Protein AF-A0A352W6K5-F1 (afdb_monomer_lite)

Radius of gyration: 11.1 Å; chains: 1; bounding box: 19×22×27 Å

Structure (mmCIF, N/CA/C/O backbone):
data_AF-A0A352W6K5-F1
#
_entry.id   AF-A0A352W6K5-F1
#
loop_
_atom_site.group_PDB
_atom_site.id
_atom_site.type_symbol
_atom_site.label_atom_id
_atom_site.label_alt_id
_atom_site.label_comp_id
_atom_site.label_asym_id
_atom_site.label_entity_id
_atom_site.label_seq_id
_atom_site.pdbx_PDB_ins_code
_atom_site.Cartn_x
_atom_site.Cartn_y
_atom_site.Cartn_z
_atom_site.occupancy
_atom_site.B_iso_or_equiv
_atom_site.auth_seq_id
_atom_site.auth_comp_id
_atom_site.auth_asym_id
_atom_site.auth_atom_i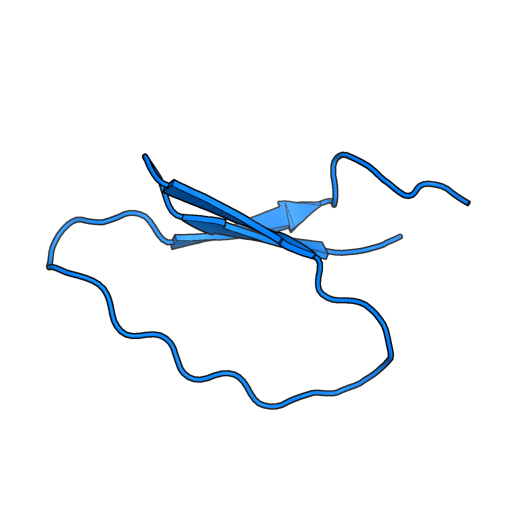d
_atom_site.pdbx_PDB_model_num
ATOM 1 N N . ASP A 1 1 ? 4.562 7.760 -15.761 1.00 63.53 1 ASP A N 1
ATOM 2 C CA . ASP A 1 1 ? 3.378 7.380 -14.974 1.00 63.53 1 ASP A CA 1
ATOM 3 C C . ASP A 1 1 ? 3.758 6.223 -14.078 1.00 63.53 1 ASP A C 1
ATOM 5 O O . ASP A 1 1 ? 4.077 5.157 -14.580 1.00 63.53 1 ASP A O 1
ATOM 9 N N . GLY A 1 2 ? 3.900 6.481 -12.781 1.00 78.88 2 GLY A N 1
ATOM 10 C CA . GLY A 1 2 ? 4.196 5.447 -11.789 1.00 78.88 2 GLY A CA 1
ATOM 11 C C . GLY A 1 2 ? 3.005 5.289 -10.858 1.00 78.88 2 GLY A C 1
ATOM 12 O O . GLY A 1 2 ? 2.261 6.249 -10.662 1.00 78.88 2 GLY A O 1
ATOM 13 N N . GLU A 1 3 ? 2.825 4.103 -10.293 1.00 90.19 3 GLU A N 1
ATOM 14 C CA . GLU A 1 3 ? 1.882 3.878 -9.197 1.00 90.19 3 GLU A CA 1
ATOM 15 C C . GLU A 1 3 ? 2.630 3.887 -7.863 1.00 90.19 3 GLU A C 1
ATOM 17 O O . GLU A 1 3 ? 3.795 3.497 -7.787 1.00 90.19 3 GLU A O 1
ATOM 22 N N . ASP A 1 4 ? 1.948 4.301 -6.803 1.00 92.12 4 ASP A N 1
ATOM 23 C CA . ASP A 1 4 ? 2.402 4.129 -5.430 1.00 92.12 4 ASP A CA 1
ATOM 24 C C . ASP A 1 4 ? 1.49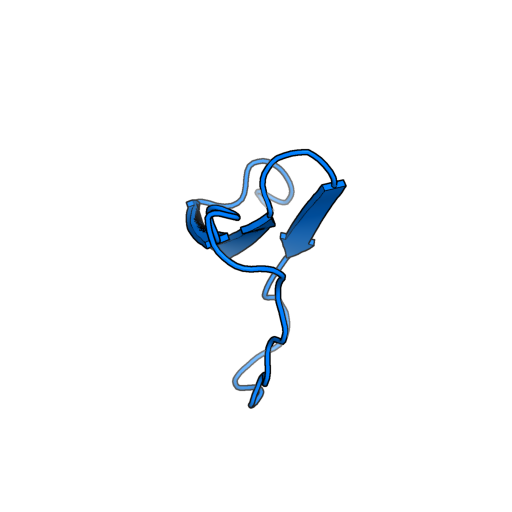6 3.121 -4.720 1.00 92.12 4 ASP A C 1
ATOM 26 O O . ASP A 1 4 ? 0.268 3.164 -4.843 1.00 92.12 4 ASP A O 1
ATOM 30 N N . LEU A 1 5 ? 2.097 2.267 -3.899 1.00 93.00 5 LEU A N 1
ATOM 31 C CA . LEU A 1 5 ? 1.394 1.490 -2.890 1.00 93.00 5 LEU A CA 1
ATOM 32 C C . LEU A 1 5 ? 1.425 2.270 -1.575 1.00 93.00 5 LEU A C 1
ATOM 34 O O . LEU A 1 5 ? 2.461 2.347 -0.916 1.00 93.00 5 LEU A O 1
ATOM 38 N N . ALA A 1 6 ? 0.307 2.900 -1.224 1.00 94.25 6 ALA A N 1
ATOM 39 C CA . ALA A 1 6 ? 0.187 3.733 -0.035 1.00 94.25 6 ALA A CA 1
ATOM 40 C C . ALA A 1 6 ? -0.343 2.926 1.156 1.00 94.25 6 ALA A C 1
ATOM 42 O O . ALA A 1 6 ? -1.320 2.184 1.024 1.00 94.25 6 ALA A O 1
ATOM 43 N N . VAL A 1 7 ? 0.277 3.129 2.320 1.00 94.69 7 VAL A N 1
ATOM 44 C CA . VAL A 1 7 ? -0.103 2.527 3.601 1.00 94.69 7 VAL A CA 1
ATOM 45 C C . VAL A 1 7 ? -0.439 3.649 4.577 1.00 94.69 7 VAL A C 1
ATOM 47 O O . VAL A 1 7 ? 0.408 4.492 4.895 1.00 94.69 7 VAL A O 1
ATOM 50 N N . ALA A 1 8 ? -1.693 3.686 5.031 1.00 93.44 8 ALA A N 1
ATOM 51 C CA . ALA A 1 8 ? -2.181 4.743 5.909 1.00 93.44 8 ALA A CA 1
ATOM 52 C C . ALA A 1 8 ? -1.350 4.832 7.203 1.00 93.44 8 ALA A C 1
ATOM 54 O O . ALA A 1 8 ? -1.132 3.831 7.879 1.00 93.44 8 ALA A O 1
ATOM 55 N N . GLY A 1 9 ? -0.883 6.040 7.536 1.00 92.75 9 GLY A N 1
ATOM 56 C CA . GLY A 1 9 ? -0.100 6.306 8.751 1.00 92.75 9 GLY A CA 1
ATOM 57 C C . GLY A 1 9 ? 1.395 5.967 8.679 1.00 92.75 9 GLY A C 1
ATOM 58 O O . GLY A 1 9 ? 2.108 6.285 9.623 1.00 92.75 9 GLY A O 1
ATOM 59 N N . LEU A 1 10 ? 1.887 5.376 7.582 1.00 93.38 10 LEU A N 1
ATOM 60 C CA . LEU A 1 10 ? 3.304 5.014 7.414 1.00 93.38 10 LEU A CA 1
ATOM 61 C C . LEU A 1 10 ? 3.975 5.747 6.249 1.00 93.38 10 LEU A C 1
ATOM 63 O O . LEU A 1 10 ? 5.060 6.298 6.409 1.00 93.38 10 LEU A O 1
ATOM 67 N N . GLY A 1 11 ? 3.346 5.753 5.071 1.00 92.94 11 GLY A N 1
ATOM 68 C CA . GLY A 1 11 ? 3.947 6.310 3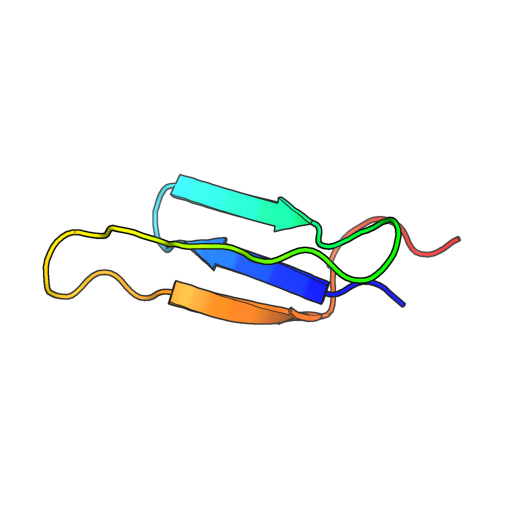.859 1.00 92.94 11 GLY A CA 1
ATOM 69 C C . GLY A 1 11 ? 3.529 5.560 2.598 1.00 92.94 11 GLY A C 1
ATOM 70 O O . GLY A 1 11 ? 2.400 5.078 2.493 1.00 92.94 11 GLY A O 1
ATOM 71 N N . TRP A 1 12 ? 4.426 5.484 1.614 1.00 93.00 12 TRP A N 1
ATOM 72 C CA . TRP A 1 12 ? 4.179 4.771 0.361 1.00 93.00 12 TRP A CA 1
ATOM 73 C C . TRP A 1 12 ? 5.454 4.172 -0.233 1.00 93.00 12 TRP A C 1
ATOM 75 O O . TRP A 1 12 ? 6.562 4.628 0.042 1.00 93.00 12 TRP A O 1
ATOM 85 N N . VAL A 1 13 ? 5.268 3.172 -1.093 1.00 91.00 13 VAL A N 1
ATOM 86 C CA . VAL A 1 13 ? 6.317 2.579 -1.928 1.00 91.00 13 VAL A CA 1
ATOM 87 C C . VAL A 1 13 ? 5.995 2.873 -3.388 1.00 91.00 13 VAL A C 1
ATOM 89 O O . VAL A 1 13 ? 4.930 2.488 -3.867 1.00 91.00 13 VAL A O 1
ATOM 92 N N . SER A 1 14 ? 6.900 3.542 -4.104 1.00 90.00 14 SER A N 1
ATOM 93 C CA . SER A 1 14 ? 6.740 3.772 -5.543 1.00 90.00 14 SER A CA 1
ATOM 94 C C . SER A 1 14 ? 7.066 2.512 -6.337 1.00 90.00 14 SER A C 1
ATOM 96 O O . SER A 1 14 ? 8.171 1.979 -6.257 1.00 90.00 14 SER A O 1
ATOM 98 N N . LEU A 1 15 ? 6.110 2.064 -7.142 1.00 88.38 15 LEU A N 1
ATOM 99 C CA . LEU A 1 15 ? 6.210 0.879 -7.983 1.00 88.38 15 LEU A CA 1
ATOM 100 C C . LEU A 1 15 ? 6.849 1.279 -9.319 1.00 88.38 15 LEU A C 1
ATOM 102 O O . LEU A 1 15 ? 6.176 1.712 -10.254 1.00 88.38 15 LEU A O 1
ATOM 106 N N . ARG A 1 16 ? 8.182 1.208 -9.377 1.00 84.44 16 ARG A N 1
ATOM 107 C CA . ARG A 1 16 ? 8.992 1.551 -10.556 1.00 84.44 16 ARG A CA 1
ATOM 108 C C . ARG A 1 16 ? 9.852 0.354 -10.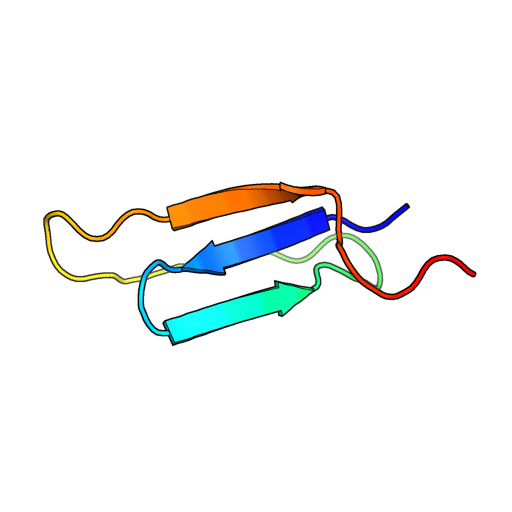958 1.00 84.44 16 ARG A C 1
ATOM 110 O O . ARG A 1 16 ? 10.297 -0.387 -10.091 1.00 84.44 16 ARG A O 1
ATOM 117 N N . GLY A 1 17 ? 10.168 0.238 -12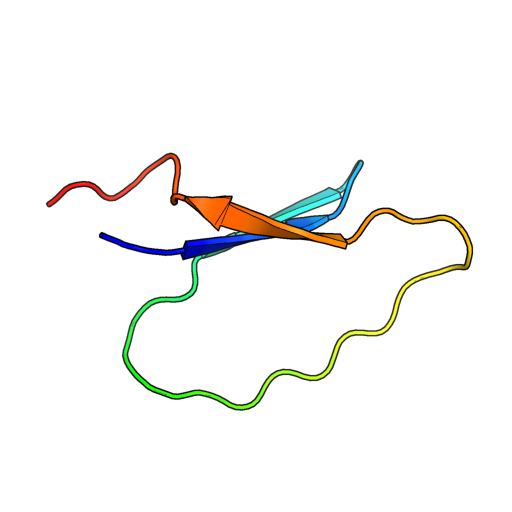.249 1.00 77.19 17 GLY A N 1
ATOM 118 C CA . GLY A 1 17 ? 11.226 -0.669 -12.717 1.00 77.19 17 GLY A CA 1
ATOM 119 C C . GLY A 1 17 ? 10.780 -2.025 -13.274 1.00 77.19 17 GLY A C 1
ATOM 120 O O . GLY A 1 17 ? 11.616 -2.915 -13.369 1.00 77.19 17 GLY A O 1
ATOM 121 N N . GLY A 1 18 ? 9.522 -2.167 -13.699 1.00 77.12 18 GLY A N 1
ATOM 122 C CA . GLY A 1 18 ? 9.004 -3.390 -14.328 1.00 77.12 18 GLY A CA 1
ATOM 123 C C . GLY A 1 18 ? 8.207 -4.270 -13.366 1.00 77.12 18 GLY A C 1
ATOM 124 O O . GLY A 1 18 ? 7.904 -3.857 -12.245 1.00 77.12 18 GLY A O 1
ATOM 125 N N . ASP A 1 19 ? 7.835 -5.465 -13.823 1.00 82.62 19 ASP A N 1
ATOM 126 C CA . ASP A 1 19 ? 6.983 -6.373 -13.054 1.00 82.62 19 ASP A CA 1
ATOM 127 C C . ASP A 1 19 ? 7.743 -6.992 -11.876 1.00 82.62 19 ASP A C 1
ATOM 129 O O . ASP A 1 19 ? 8.774 -7.645 -12.040 1.00 82.62 19 ASP A O 1
ATOM 133 N N . ALA A 1 20 ? 7.198 -6.815 -10.672 1.00 80.56 20 ALA A N 1
ATOM 134 C CA . ALA A 1 20 ? 7.695 -7.414 -9.442 1.00 80.56 20 ALA A CA 1
ATOM 135 C C . ALA A 1 20 ? 6.529 -7.992 -8.632 1.00 80.56 20 ALA A C 1
ATOM 137 O O . ALA A 1 20 ? 5.465 -7.379 -8.515 1.00 80.56 20 ALA A O 1
ATOM 138 N N . SER A 1 21 ? 6.737 -9.171 -8.042 1.00 85.12 21 SER A N 1
ATOM 139 C CA . SER A 1 21 ? 5.776 -9.758 -7.105 1.00 85.12 21 SER A CA 1
ATOM 140 C C . SER A 1 21 ? 5.986 -9.177 -5.710 1.00 85.12 21 SER A C 1
ATOM 142 O O . SER A 1 21 ? 7.093 -9.208 -5.180 1.00 85.12 21 SER A O 1
ATOM 144 N N . LEU A 1 22 ? 4.914 -8.660 -5.113 1.00 84.38 22 LEU A N 1
ATOM 145 C CA . LEU A 1 22 ? 4.911 -8.065 -3.778 1.00 84.38 22 LEU A CA 1
ATOM 146 C C . LEU A 1 22 ? 3.932 -8.821 -2.880 1.00 84.38 22 LEU A C 1
ATOM 148 O O . LEU A 1 22 ? 2.778 -9.027 -3.251 1.00 84.38 22 LEU A O 1
ATOM 152 N N . ALA A 1 23 ? 4.392 -9.179 -1.685 1.00 89.12 23 ALA A N 1
ATOM 153 C CA . ALA A 1 23 ? 3.554 -9.643 -0.588 1.00 89.12 23 ALA A CA 1
ATOM 154 C C . ALA A 1 23 ? 3.529 -8.563 0.494 1.00 89.12 23 ALA A C 1
ATOM 156 O O . ALA A 1 23 ? 4.547 -7.917 0.752 1.00 89.12 23 ALA A O 1
ATOM 157 N N . LEU A 1 24 ? 2.368 -8.348 1.108 1.00 87.62 24 LEU A N 1
ATOM 158 C CA . LEU A 1 24 ? 2.186 -7.281 2.080 1.00 87.62 24 LEU A CA 1
ATOM 159 C C . LEU A 1 24 ? 1.436 -7.808 3.297 1.00 87.62 24 LEU A C 1
ATOM 161 O O . LEU A 1 24 ? 0.382 -8.425 3.164 1.00 87.62 24 LEU A O 1
ATOM 165 N N . THR A 1 25 ? 1.993 -7.542 4.474 1.00 92.62 25 THR A N 1
ATOM 166 C CA . THR A 1 25 ? 1.411 -7.906 5.767 1.00 92.62 25 THR A CA 1
ATOM 167 C C . THR A 1 25 ? 1.085 -6.620 6.506 1.00 92.62 25 THR A C 1
ATOM 169 O O . THR A 1 25 ? 1.952 -5.762 6.668 1.00 92.62 25 THR A O 1
ATOM 172 N N . CYS A 1 26 ? -0.163 -6.463 6.936 1.00 89.44 26 CYS A N 1
ATOM 173 C CA . CYS A 1 26 ? -0.618 -5.305 7.696 1.00 89.44 26 CYS A CA 1
ATOM 174 C C . CYS A 1 26 ? -1.525 -5.750 8.844 1.00 89.44 26 CYS A C 1
ATOM 176 O O . CYS A 1 26 ? -2.227 -6.749 8.688 1.00 89.44 26 CYS A O 1
ATOM 178 N N . PRO A 1 27 ? -1.530 -5.016 9.971 1.00 92.94 27 PRO A N 1
ATOM 179 C CA . PRO A 1 27 ? -2.543 -5.184 11.003 1.00 92.94 27 PRO A CA 1
ATOM 180 C C . PRO A 1 27 ? -3.957 -4.978 10.451 1.00 92.94 27 PRO A C 1
ATOM 182 O O . PRO A 1 27 ? -4.161 -4.212 9.502 1.00 92.94 27 PRO A O 1
ATOM 185 N N . ASP A 1 28 ? -4.934 -5.608 11.099 1.00 94.62 28 ASP A N 1
ATOM 186 C CA . ASP A 1 28 ? -6.340 -5.457 10.740 1.00 94.62 28 ASP A CA 1
ATOM 187 C C . ASP A 1 28 ? -6.788 -3.991 10.806 1.00 94.62 28 ASP A C 1
ATOM 189 O O . ASP A 1 28 ? -6.419 -3.231 11.702 1.00 94.62 28 A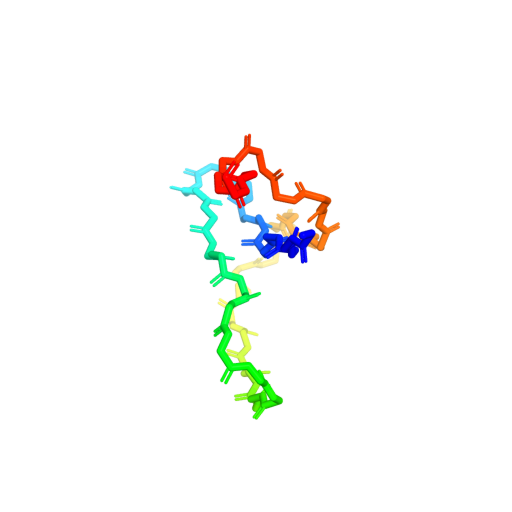SP A O 1
ATOM 193 N N . GLY A 1 29 ? -7.595 -3.587 9.823 1.00 94.00 29 GLY A N 1
ATOM 194 C CA . GLY A 1 29 ? -8.125 -2.226 9.716 1.00 94.00 29 GLY A CA 1
ATOM 195 C C . GLY A 1 29 ? -7.170 -1.201 9.095 1.00 94.00 29 GLY A C 1
ATOM 196 O O . GLY A 1 29 ? -7.600 -0.081 8.813 1.00 94.00 29 GLY A O 1
ATOM 197 N N . ILE A 1 30 ? -5.910 -1.557 8.814 1.00 94.94 30 ILE A N 1
ATOM 198 C CA . ILE A 1 30 ? -5.000 -0.665 8.086 1.00 94.94 30 ILE A CA 1
ATOM 199 C C . ILE A 1 30 ? -5.379 -0.604 6.606 1.00 94.94 30 ILE A C 1
ATOM 201 O O . ILE A 1 30 ? -5.442 -1.609 5.899 1.00 94.94 30 ILE A O 1
ATOM 205 N N . LEU A 1 31 ? -5.594 0.619 6.118 1.00 95.50 31 LEU A N 1
ATOM 206 C CA . LEU A 1 31 ? -5.894 0.867 4.717 1.00 95.50 31 LEU A CA 1
ATOM 207 C C . LEU A 1 31 ? -4.618 0.818 3.871 1.00 95.50 31 LEU A C 1
ATOM 209 O O . LEU A 1 31 ? -3.727 1.660 4.016 1.00 95.50 31 LEU A O 1
ATOM 213 N N . VAL A 1 32 ? -4.596 -0.118 2.924 1.00 94.69 32 VAL A N 1
ATOM 214 C CA . VAL A 1 32 ? -3.572 -0.227 1.882 1.00 94.69 32 VAL A CA 1
ATOM 215 C C . VAL A 1 32 ? -4.235 -0.046 0.523 1.00 94.69 32 VAL A C 1
ATOM 217 O O . VAL A 1 32 ? -5.219 -0.723 0.218 1.00 94.69 32 VAL A O 1
ATOM 220 N N . ARG A 1 33 ? -3.729 0.877 -0.302 1.00 94.50 33 ARG A N 1
ATOM 221 C CA . ARG A 1 33 ? -4.266 1.118 -1.652 1.00 94.50 33 ARG A CA 1
ATOM 222 C C . ARG A 1 33 ? -3.182 1.450 -2.661 1.00 94.50 33 ARG A C 1
ATOM 224 O O . ARG A 1 33 ? -2.219 2.148 -2.350 1.00 94.50 33 ARG A O 1
ATOM 231 N N . ARG A 1 34 ? -3.407 1.014 -3.901 1.00 92.88 34 ARG A N 1
ATOM 232 C CA . ARG A 1 34 ? -2.704 1.561 -5.063 1.00 92.88 34 ARG A CA 1
ATOM 233 C C . ARG A 1 34 ? -3.287 2.922 -5.419 1.00 92.88 34 ARG A C 1
ATOM 235 O O . ARG A 1 34 ? -4.504 3.112 -5.360 1.00 92.88 34 ARG A O 1
ATOM 242 N N . ARG A 1 35 ? -2.419 3.866 -5.765 1.00 91.88 35 ARG A N 1
ATOM 243 C CA . ARG A 1 35 ? -2.788 5.207 -6.226 1.00 91.88 35 ARG A CA 1
ATOM 244 C C . ARG A 1 35 ? -1.810 5.690 -7.300 1.00 91.88 35 ARG A C 1
ATOM 246 O O . ARG A 1 35 ? -0.684 5.193 -7.343 1.00 91.88 35 ARG A O 1
ATOM 253 N N . PRO A 1 36 ? -2.180 6.694 -8.111 1.00 91.19 36 PRO A N 1
ATOM 254 C CA . PRO A 1 36 ? -1.217 7.381 -8.962 1.00 91.19 36 PRO A CA 1
ATOM 255 C C . PRO A 1 36 ? -0.051 7.936 -8.138 1.00 91.19 36 PRO A C 1
ATOM 257 O O . PRO A 1 36 ? -0.252 8.483 -7.050 1.00 91.19 36 PRO A O 1
ATOM 260 N N . GLY A 1 37 ? 1.161 7.799 -8.668 1.00 88.19 37 GLY A N 1
ATOM 261 C CA . GLY A 1 37 ? 2.378 8.291 -8.047 1.00 88.19 37 GLY A CA 1
ATOM 262 C C . GLY A 1 37 ? 2.369 9.810 -7.934 1.00 88.19 37 GLY A C 1
ATOM 263 O O . GLY A 1 37 ? 2.146 10.511 -8.923 1.00 88.19 37 GLY A O 1
ATOM 264 N N . LEU A 1 38 ? 2.618 10.323 -6.730 1.00 81.69 38 LEU A N 1
ATOM 265 C CA . LEU A 1 38 ? 2.618 11.772 -6.482 1.00 81.69 38 LEU A CA 1
ATOM 266 C C . LEU A 1 38 ? 3.893 12.456 -6.994 1.00 81.69 38 LEU A C 1
ATOM 268 O O . LEU A 1 38 ? 3.865 13.623 -7.377 1.00 81.69 38 LEU A O 1
ATOM 272 N N . PHE A 1 39 ? 5.007 11.723 -7.016 1.00 70.19 39 PHE A N 1
ATOM 273 C CA . PHE A 1 39 ? 6.325 12.229 -7.390 1.00 70.19 39 PHE A CA 1
ATOM 274 C C . PHE A 1 39 ? 6.993 11.297 -8.401 1.00 70.19 39 PHE A C 1
ATOM 276 O O . PHE A 1 39 ? 6.830 10.076 -8.355 1.00 70.19 39 PHE A O 1
ATOM 283 N N . GLY A 1 40 ? 7.795 11.868 -9.299 1.00 60.69 40 GLY A N 1
ATOM 284 C CA . GLY A 1 40 ? 8.406 11.119 -10.398 1.00 60.69 40 GLY A CA 1
ATOM 285 C C . GLY A 1 40 ? 7.569 11.118 -11.674 1.00 60.69 40 GLY A C 1
ATOM 286 O O . GLY A 1 40 ? 7.628 10.159 -12.446 1.00 60.69 40 GLY A O 1
ATOM 287 N N . ARG A 1 41 ? 6.843 12.217 -11.944 1.00 57.69 41 ARG A N 1
ATOM 288 C CA . ARG A 1 41 ? 6.762 12.658 -13.342 1.00 57.69 41 ARG A CA 1
ATOM 289 C C . ARG A 1 41 ? 8.202 12.729 -13.852 1.00 57.69 41 ARG A C 1
ATOM 291 O O . ARG A 1 41 ? 9.072 13.172 -13.103 1.00 57.69 41 ARG A O 1
ATOM 298 N N . ARG A 1 42 ? 8.428 12.188 -15.048 1.00 52.53 42 ARG A N 1
ATOM 299 C CA . ARG A 1 42 ? 9.680 12.397 -15.778 1.00 52.53 42 ARG A CA 1
ATOM 300 C C . ARG A 1 42 ? 10.132 13.845 -15.645 1.00 52.53 42 ARG A C 1
ATOM 302 O O . ARG A 1 42 ? 9.242 14.719 -15.761 1.00 52.53 42 ARG A O 1
#

Secondary structure (DSSP, 8-state):
--EEEEETTTEEEEE-SS---------TT--EEEEE-SS---

Sequence (42 aa):
DGEDLAVAGLGWVSLRGGDASLALTCPDGILVRRRPGLFGRR

Foldseek 3Di:
DWKWWAKPPPGIDIDDDDDDDDDDDDPPPIDIDIDPDPDDPD

pLDDT: mean 86.19, std 10.71, range [52.53, 95.5]